Protein AF-A0A8B0SLA5-F1 (afdb_monomer_lite)

Foldseek 3Di:
DQWKKKKKWKAFDDCADPVLFHDPVRVVVVVLLVVLLCVQCCVVHQKDFQDWDDDSGIIITMIIGRDPVSNVVSVVPSCSNDDDDPIDMDMDTHGPVVVSVVVVVVVVVVPPDPPD

pLDDT: mean 83.52, std 10.15, range [50.16, 93.06]

Structure (mmCIF, N/CA/C/O backbone):
data_AF-A0A8B0SLA5-F1
#
_entry.id   AF-A0A8B0SLA5-F1
#
loop_
_atom_site.group_PDB
_atom_site.id
_atom_site.type_symbol
_atom_site.label_atom_id
_atom_site.label_alt_id
_atom_site.label_comp_id
_atom_site.label_asym_id
_atom_site.label_entity_id
_atom_site.label_seq_id
_atom_site.pdbx_PDB_ins_code
_atom_site.Cartn_x
_atom_site.Cartn_y
_atom_site.Cartn_z
_atom_site.occupancy
_atom_site.B_iso_or_equiv
_atom_site.auth_seq_id
_atom_site.auth_comp_id
_atom_site.auth_asym_id
_atom_site.auth_atom_id
_atom_site.pdbx_PDB_model_num
ATOM 1 N N . MET A 1 1 ? -5.470 -18.821 -18.629 1.00 51.31 1 MET A N 1
ATOM 2 C CA . MET A 1 1 ? -4.404 -17.992 -18.030 1.00 51.31 1 MET A CA 1
ATOM 3 C C . MET A 1 1 ? -4.986 -17.300 -16.817 1.00 51.31 1 MET A C 1
ATOM 5 O O . MET A 1 1 ? -6.130 -16.872 -16.892 1.00 51.31 1 MET A O 1
ATOM 9 N N . ILE A 1 2 ? -4.254 -17.271 -15.705 1.00 56.69 2 ILE A N 1
ATOM 10 C CA . ILE A 1 2 ? -4.597 -16.414 -14.567 1.00 56.69 2 ILE A CA 1
ATOM 11 C C . ILE A 1 2 ? -4.001 -15.051 -14.908 1.00 56.69 2 ILE A C 1
ATOM 13 O O . ILE A 1 2 ? -2.788 -14.969 -15.060 1.00 56.69 2 ILE A O 1
ATOM 17 N N . ASN A 1 3 ? -4.843 -14.035 -15.085 1.00 70.94 3 ASN A N 1
ATOM 18 C CA . ASN A 1 3 ? -4.389 -12.663 -15.286 1.00 70.94 3 ASN A CA 1
ATOM 19 C C . ASN A 1 3 ? -4.331 -11.991 -13.914 1.00 70.94 3 ASN A C 1
ATOM 21 O O . ASN A 1 3 ? -5.292 -12.104 -13.150 1.00 70.94 3 ASN A O 1
ATOM 25 N N . TYR A 1 4 ? -3.222 -11.330 -13.595 1.00 83.25 4 TYR A N 1
ATOM 26 C CA . TYR A 1 4 ? -3.153 -10.492 -12.406 1.00 83.25 4 TYR A CA 1
ATOM 27 C C . TYR A 1 4 ? -3.671 -9.080 -12.696 1.00 83.25 4 TYR A C 1
ATOM 29 O O . TYR A 1 4 ? -3.678 -8.598 -13.829 1.00 83.25 4 TYR A O 1
ATOM 37 N N . GLU A 1 5 ? -4.130 -8.432 -11.638 1.00 89.75 5 GLU A N 1
ATOM 38 C CA . GLU A 1 5 ? -4.607 -7.060 -11.623 1.00 89.75 5 GLU A CA 1
ATOM 39 C C . GLU A 1 5 ? -3.656 -6.241 -10.756 1.00 89.75 5 GLU A C 1
ATOM 41 O O . GLU A 1 5 ? -3.325 -6.651 -9.637 1.00 89.75 5 GLU A O 1
ATOM 46 N N . ARG A 1 6 ? -3.236 -5.084 -11.265 1.00 92.19 6 ARG A N 1
ATOM 47 C CA . ARG A 1 6 ? -2.426 -4.115 -10.536 1.00 92.19 6 ARG A CA 1
ATOM 48 C C . ARG A 1 6 ? -3.329 -3.023 -9.987 1.00 92.19 6 ARG A C 1
ATOM 50 O O . ARG A 1 6 ? -4.126 -2.444 -10.724 1.00 92.19 6 ARG A O 1
ATOM 57 N N . PHE A 1 7 ? -3.184 -2.735 -8.703 1.00 92.12 7 PHE A N 1
ATOM 58 C CA . PHE A 1 7 ? -3.871 -1.634 -8.044 1.00 92.12 7 PHE A CA 1
ATOM 59 C C . PHE A 1 7 ? -2.862 -0.684 -7.423 1.00 92.12 7 PHE A C 1
ATOM 61 O O . PHE A 1 7 ? -1.947 -1.132 -6.736 1.00 92.12 7 PHE A O 1
ATOM 68 N N . SER A 1 8 ? -3.074 0.609 -7.616 1.00 91.81 8 SER A N 1
ATOM 69 C CA . SER A 1 8 ? -2.313 1.661 -6.954 1.00 91.81 8 SER A CA 1
ATOM 70 C C . SER A 1 8 ? -3.233 2.399 -5.998 1.00 91.81 8 SER A C 1
ATOM 72 O O . SER A 1 8 ? -4.278 2.905 -6.398 1.00 91.81 8 SER A O 1
ATOM 74 N N . ILE A 1 9 ? -2.860 2.417 -4.722 1.00 91.25 9 ILE A N 1
ATOM 75 C CA . ILE A 1 9 ? -3.545 3.172 -3.675 1.00 91.25 9 ILE A CA 1
ATOM 76 C C . ILE A 1 9 ? -2.656 4.355 -3.313 1.00 91.25 9 ILE A C 1
ATOM 78 O O . ILE A 1 9 ? -1.537 4.152 -2.845 1.00 91.25 9 ILE A O 1
ATOM 82 N N . LEU A 1 10 ? -3.142 5.575 -3.530 1.00 90.56 10 LEU A N 1
ATOM 83 C CA . LEU A 1 10 ? -2.386 6.793 -3.251 1.00 90.56 10 LEU A CA 1
ATOM 84 C C . LEU A 1 10 ? -2.835 7.407 -1.928 1.00 90.56 10 LEU A C 1
ATOM 86 O O . LEU A 1 10 ? -4.010 7.706 -1.753 1.00 90.56 10 LEU A O 1
ATOM 90 N N . TRP A 1 11 ? -1.893 7.629 -1.019 1.00 88.62 11 TRP A N 1
ATOM 91 C CA . TRP A 1 11 ? -2.068 8.433 0.186 1.00 88.62 11 TRP A CA 1
ATOM 92 C C . TRP A 1 11 ? -1.465 9.814 -0.054 1.00 88.62 11 TRP A C 1
ATOM 94 O O . TRP A 1 11 ? -0.243 9.965 -0.055 1.00 88.62 11 TRP A O 1
ATOM 104 N N . GLU A 1 12 ? -2.307 10.814 -0.285 1.00 88.31 12 GLU A N 1
ATOM 105 C CA . GLU A 1 12 ? -1.873 12.204 -0.436 1.00 88.31 12 GLU A CA 1
ATOM 106 C C . GLU A 1 12 ? -1.568 12.825 0.929 1.00 88.31 12 GLU A C 1
ATOM 108 O O . GLU A 1 12 ? -2.289 12.596 1.901 1.00 88.31 12 GLU A O 1
ATOM 113 N N . PHE A 1 13 ? -0.510 13.629 1.003 1.00 85.38 13 PHE A N 1
ATOM 114 C CA . PHE A 1 13 ? -0.107 14.292 2.238 1.00 85.38 13 PHE A CA 1
ATOM 115 C C . PHE A 1 13 ? 0.363 15.723 1.987 1.00 85.38 13 PHE A C 1
ATOM 117 O O . PHE A 1 13 ? 0.928 16.046 0.944 1.00 85.38 13 PHE A O 1
ATOM 124 N N . THR A 1 14 ? 0.144 16.591 2.974 1.00 85.38 14 THR A N 1
ATOM 125 C CA . THR A 1 14 ? 0.552 18.006 2.919 1.00 85.38 14 THR A CA 1
ATOM 126 C C . THR A 1 14 ? 1.334 18.456 4.149 1.00 85.38 14 THR A C 1
ATOM 128 O O . THR A 1 14 ? 1.855 19.568 4.172 1.00 85.38 14 THR A O 1
ATOM 131 N N . GLU A 1 15 ? 1.393 17.632 5.197 1.00 87.94 15 GLU A N 1
ATOM 132 C CA . GLU A 1 15 ? 2.151 17.935 6.408 1.00 87.94 15 GLU A CA 1
ATOM 133 C C . GLU A 1 15 ? 3.624 17.592 6.198 1.00 87.94 15 GLU A C 1
ATOM 135 O O . GLU A 1 15 ? 3.998 16.418 6.218 1.00 87.94 15 GLU A O 1
ATOM 140 N N . LEU A 1 16 ? 4.447 18.624 6.008 1.00 88.62 16 LEU A N 1
ATOM 141 C CA . LEU A 1 16 ? 5.877 18.489 5.749 1.00 88.62 16 LEU A CA 1
ATOM 142 C C . LEU A 1 16 ? 6.731 18.938 6.945 1.00 88.62 16 LEU A C 1
ATOM 144 O O . LEU A 1 16 ? 6.299 19.764 7.753 1.00 88.62 16 LEU A O 1
ATOM 148 N N . ASP A 1 17 ? 7.939 18.391 7.056 1.00 88.25 17 ASP A N 1
ATOM 149 C CA . ASP A 1 17 ? 8.998 18.867 7.944 1.00 88.25 17 ASP A CA 1
ATOM 150 C C . ASP A 1 17 ? 9.783 20.046 7.331 1.00 88.25 17 ASP A C 1
ATOM 152 O O . ASP A 1 17 ? 9.411 20.604 6.294 1.00 88.25 17 ASP A O 1
ATOM 156 N N . ALA A 1 18 ? 10.851 20.480 8.009 1.00 88.50 18 ALA A N 1
ATOM 157 C CA . ALA A 1 18 ? 11.655 21.624 7.579 1.00 88.50 18 ALA A CA 1
ATOM 158 C C . ALA A 1 18 ? 12.424 21.356 6.270 1.00 88.50 18 ALA A C 1
ATOM 160 O O . ALA A 1 18 ? 12.812 22.296 5.575 1.00 88.50 18 ALA A O 1
ATOM 161 N N . GLU A 1 19 ? 12.617 20.086 5.926 1.00 85.50 19 GLU A N 1
ATOM 162 C CA . GLU A 1 19 ? 13.318 19.596 4.747 1.00 85.50 19 GLU A CA 1
ATOM 163 C C . GLU A 1 19 ? 12.366 19.355 3.561 1.00 85.50 19 GLU A C 1
ATOM 165 O O . GLU A 1 19 ? 12.819 19.033 2.460 1.00 85.50 19 GLU A O 1
ATOM 170 N N . GLY A 1 20 ? 11.057 19.548 3.757 1.00 82.19 20 GLY A N 1
ATOM 171 C CA . GLY A 1 20 ? 10.034 19.322 2.737 1.00 82.19 20 GLY A CA 1
ATOM 172 C C . GLY A 1 20 ? 9.661 17.848 2.555 1.00 82.19 20 GLY A C 1
ATOM 173 O O . GLY A 1 20 ? 9.086 17.493 1.527 1.00 82.19 20 GLY A O 1
ATOM 174 N N . LEU A 1 21 ? 9.987 16.990 3.525 1.00 85.06 21 LEU A N 1
ATOM 175 C CA . LEU A 1 21 ? 9.590 15.581 3.585 1.00 85.06 21 LEU A CA 1
ATOM 176 C C . LEU A 1 21 ? 8.328 15.420 4.446 1.00 85.06 21 LEU A C 1
ATOM 178 O O . LEU A 1 21 ? 8.004 16.331 5.203 1.00 85.06 21 LEU A O 1
ATOM 182 N N . PRO A 1 22 ? 7.589 14.295 4.375 1.00 87.94 22 PRO A N 1
ATOM 183 C CA . PRO A 1 22 ? 6.445 14.083 5.258 1.00 87.94 22 PRO A CA 1
ATOM 184 C C . PRO A 1 22 ? 6.848 14.179 6.735 1.00 87.94 22 PRO A C 1
ATOM 186 O O . PRO A 1 22 ? 7.842 13.586 7.156 1.00 87.94 22 PRO A O 1
ATOM 189 N N . SER A 1 23 ? 6.042 14.878 7.535 1.00 90.94 23 SER A N 1
ATOM 190 C CA . SER A 1 23 ? 6.287 15.031 8.971 1.00 90.94 23 SER A CA 1
ATOM 191 C C . SER A 1 23 ? 6.326 13.675 9.697 1.00 90.94 23 SER A C 1
ATOM 193 O O . SER A 1 23 ? 5.725 12.693 9.261 1.00 90.94 23 SER A O 1
ATOM 195 N N . ALA A 1 24 ? 6.969 13.599 10.868 1.00 91.19 24 ALA A N 1
ATOM 196 C CA . ALA A 1 24 ? 7.008 12.357 11.655 1.00 91.19 24 ALA A CA 1
ATOM 197 C C . ALA A 1 24 ? 5.605 11.835 12.040 1.00 91.19 24 ALA A C 1
ATOM 199 O O . ALA A 1 24 ? 5.368 10.623 12.083 1.00 91.19 24 ALA A O 1
ATOM 200 N N . ALA A 1 25 ? 4.662 12.746 12.296 1.00 90.06 25 ALA A N 1
ATOM 201 C CA . ALA A 1 25 ? 3.271 12.394 12.563 1.00 90.06 25 ALA A CA 1
ATOM 202 C C . ALA A 1 25 ? 2.591 11.819 11.310 1.00 90.06 25 ALA A C 1
ATOM 204 O O . ALA A 1 25 ? 1.861 10.832 11.400 1.00 90.06 25 ALA A O 1
ATOM 205 N N . GLU A 1 26 ? 2.879 12.395 10.145 1.00 90.12 26 GLU A N 1
ATOM 206 C CA . GLU A 1 26 ? 2.366 11.931 8.861 1.00 90.12 26 GLU A CA 1
ATOM 207 C C . GLU A 1 26 ? 2.920 10.551 8.489 1.00 90.12 26 GLU A C 1
ATOM 209 O O . GLU A 1 26 ? 2.155 9.647 8.159 1.00 90.12 26 GLU A O 1
ATOM 214 N N . LEU A 1 27 ? 4.225 10.333 8.664 1.00 88.75 27 LEU A N 1
ATOM 215 C CA . LEU A 1 27 ? 4.855 9.022 8.487 1.00 88.75 27 LEU A CA 1
ATOM 216 C C . LEU A 1 27 ? 4.234 7.955 9.398 1.00 88.75 27 LEU A C 1
ATOM 218 O O . LEU A 1 27 ? 4.040 6.816 8.969 1.00 88.75 27 LEU A O 1
ATOM 222 N N . THR A 1 28 ? 3.893 8.319 10.638 1.00 91.06 28 THR A N 1
ATOM 223 C CA . THR A 1 28 ? 3.216 7.409 11.573 1.00 91.06 28 THR A CA 1
ATOM 224 C C . THR A 1 28 ? 1.833 7.024 11.048 1.00 91.06 28 THR A C 1
ATOM 226 O O . THR A 1 28 ? 1.535 5.836 10.939 1.00 91.06 28 THR A O 1
ATOM 229 N N . ARG A 1 29 ? 1.024 8.003 10.618 1.00 88.69 29 ARG A N 1
ATOM 230 C CA . ARG A 1 29 ? -0.298 7.746 10.021 1.00 88.69 29 ARG A CA 1
ATOM 231 C C . ARG A 1 29 ? -0.217 6.874 8.770 1.00 88.69 29 ARG A C 1
ATOM 233 O O . ARG A 1 29 ? -0.975 5.915 8.650 1.00 88.69 29 ARG A O 1
ATOM 240 N N . MET A 1 30 ? 0.726 7.159 7.872 1.00 88.31 30 MET A N 1
ATOM 241 C CA . MET A 1 30 ? 0.965 6.335 6.684 1.00 88.31 30 MET A CA 1
ATOM 242 C C . MET A 1 30 ? 1.321 4.900 7.050 1.00 88.31 30 MET A C 1
ATOM 244 O O . MET A 1 30 ? 0.881 3.972 6.374 1.00 88.31 30 MET A O 1
ATOM 248 N N . LYS A 1 31 ? 2.136 4.703 8.093 1.00 89.88 31 LYS A N 1
ATOM 249 C CA . LYS A 1 31 ? 2.540 3.364 8.516 1.00 89.88 31 LYS A CA 1
ATOM 250 C C . LYS A 1 31 ? 1.383 2.596 9.144 1.00 89.88 31 LYS A C 1
ATOM 252 O O . LYS A 1 31 ? 1.216 1.415 8.846 1.00 89.88 31 LYS A O 1
ATOM 257 N N . ASP A 1 32 ? 0.573 3.255 9.962 1.00 89.69 32 ASP A N 1
ATOM 258 C CA . ASP A 1 32 ? -0.625 2.657 10.550 1.00 89.69 32 ASP A CA 1
ATOM 259 C C . ASP A 1 32 ? -1.637 2.269 9.467 1.00 89.69 32 ASP A C 1
ATOM 261 O O . ASP A 1 32 ? -2.172 1.158 9.484 1.00 89.69 32 ASP A O 1
ATOM 265 N N . PHE A 1 33 ? -1.821 3.135 8.466 1.00 88.06 33 PHE A N 1
ATOM 266 C CA . PHE A 1 33 ? -2.630 2.839 7.289 1.00 88.06 33 PHE A CA 1
ATOM 267 C C . PHE A 1 33 ? -2.085 1.647 6.492 1.00 88.06 33 PHE A C 1
ATOM 269 O O . PHE A 1 33 ? -2.831 0.714 6.202 1.00 88.06 33 PHE A O 1
ATOM 276 N N . GLU A 1 34 ? -0.786 1.639 6.176 1.00 90.94 34 GLU A N 1
ATOM 277 C CA . GLU A 1 34 ? -0.115 0.536 5.479 1.00 90.94 34 GLU A CA 1
ATOM 278 C C . GLU A 1 34 ? -0.331 -0.793 6.218 1.00 90.94 34 GLU A C 1
ATOM 280 O O . GLU A 1 34 ? -0.718 -1.789 5.605 1.00 90.94 34 GLU A O 1
ATOM 285 N N . ASN A 1 35 ? -0.150 -0.803 7.543 1.00 91.88 35 ASN A N 1
ATOM 286 C CA . ASN A 1 35 ? -0.346 -1.985 8.381 1.00 91.88 35 ASN A CA 1
ATOM 287 C C . ASN A 1 35 ? -1.802 -2.477 8.351 1.00 91.88 35 ASN A C 1
ATOM 289 O O . ASN A 1 35 ? -2.041 -3.675 8.179 1.00 91.88 35 ASN A O 1
ATOM 293 N N . ALA A 1 36 ? -2.774 -1.571 8.489 1.00 89.94 36 ALA A N 1
ATOM 294 C CA . ALA A 1 36 ? -4.193 -1.913 8.446 1.00 89.94 36 ALA A CA 1
ATOM 295 C C . ALA A 1 36 ? -4.606 -2.440 7.061 1.00 89.94 36 ALA A C 1
ATOM 297 O O . ALA A 1 36 ? -5.304 -3.453 6.958 1.00 89.94 36 ALA A O 1
ATOM 298 N N . LEU A 1 37 ? -4.115 -1.809 5.992 1.00 90.19 37 LEU A N 1
ATOM 299 C CA . LEU A 1 37 ? -4.356 -2.239 4.620 1.00 90.19 37 LEU A CA 1
ATOM 300 C C . LEU A 1 37 ? -3.733 -3.616 4.351 1.00 90.19 37 LEU A C 1
ATOM 302 O O . LEU A 1 37 ? -4.388 -4.473 3.762 1.00 90.19 37 LEU A O 1
ATOM 306 N N . CYS A 1 38 ? -2.520 -3.876 4.848 1.00 92.38 38 CYS A N 1
ATOM 307 C CA . CYS A 1 38 ? -1.870 -5.185 4.761 1.00 92.38 38 CYS A CA 1
ATOM 308 C C . CYS A 1 38 ? -2.635 -6.279 5.501 1.00 92.38 38 CYS A C 1
ATOM 310 O O . CYS A 1 38 ? -2.791 -7.373 4.956 1.00 92.38 38 CYS A O 1
ATOM 312 N N . ALA A 1 39 ? -3.130 -5.998 6.708 1.00 91.19 39 ALA A N 1
ATOM 313 C CA . ALA A 1 39 ? -3.903 -6.959 7.490 1.00 91.19 39 ALA A CA 1
ATOM 314 C C . ALA A 1 39 ? -5.167 -7.413 6.743 1.00 91.19 39 ALA A C 1
ATOM 316 O O . ALA A 1 39 ? -5.500 -8.596 6.734 1.00 91.19 39 ALA A O 1
ATOM 317 N N . VAL A 1 40 ? -5.832 -6.480 6.063 1.00 90.38 40 VAL A N 1
ATOM 318 C CA . VAL A 1 40 ? -7.027 -6.749 5.261 1.00 90.38 40 VAL A CA 1
ATOM 319 C C . VAL A 1 40 ? -6.662 -7.457 3.956 1.00 90.38 40 VAL A C 1
ATOM 321 O O . VAL A 1 40 ? -7.178 -8.532 3.650 1.00 90.38 40 VAL A O 1
ATOM 324 N N . MET A 1 41 ? -5.778 -6.864 3.157 1.00 91.19 41 MET A N 1
ATOM 325 C CA . MET A 1 41 ? -5.567 -7.268 1.766 1.00 91.19 41 MET A CA 1
ATOM 326 C C . MET A 1 41 ? -4.747 -8.544 1.615 1.00 91.19 41 MET A C 1
ATOM 328 O O . MET A 1 41 ? -4.981 -9.302 0.676 1.00 91.19 41 MET A O 1
ATOM 332 N N . GLN A 1 42 ? -3.836 -8.827 2.546 1.00 92.50 42 GLN A N 1
ATOM 333 C CA . GLN A 1 42 ? -2.991 -10.021 2.470 1.00 92.50 42 GLN A CA 1
ATOM 334 C C . GLN A 1 42 ? -3.606 -11.248 3.150 1.00 92.50 42 GLN A C 1
ATOM 336 O O . GLN A 1 42 ? -3.102 -12.357 2.959 1.00 92.50 42 GLN A O 1
ATOM 341 N N . ALA A 1 43 ? -4.698 -11.086 3.909 1.00 88.25 43 ALA A N 1
ATOM 342 C CA . ALA A 1 43 ? -5.419 -12.216 4.490 1.00 88.25 43 ALA A CA 1
ATOM 343 C C . ALA A 1 43 ? -5.837 -13.209 3.393 1.00 88.25 43 ALA A C 1
ATOM 345 O O . ALA A 1 43 ? -6.259 -12.808 2.305 1.00 88.25 43 ALA A O 1
ATOM 346 N N . ASP A 1 44 ? -5.687 -14.507 3.651 1.00 86.19 44 ASP A N 1
ATOM 347 C CA . ASP A 1 44 ? -5.987 -15.584 2.694 1.00 86.19 44 ASP A CA 1
ATOM 348 C C . ASP A 1 44 ? -5.290 -15.438 1.325 1.00 86.19 44 ASP A C 1
ATOM 350 O O . ASP A 1 44 ? -5.755 -15.981 0.323 1.00 86.19 44 ASP A O 1
ATOM 354 N N . HIS A 1 45 ? -4.182 -14.687 1.260 1.00 83.75 45 HIS A N 1
ATOM 355 C CA . HIS A 1 45 ? -3.450 -14.382 0.026 1.00 83.75 45 HIS A CA 1
ATOM 356 C C . HIS A 1 45 ? -4.296 -13.687 -1.061 1.00 83.75 45 HIS A C 1
ATOM 358 O O . HIS A 1 45 ? -4.059 -13.888 -2.255 1.00 83.75 45 HIS A O 1
ATOM 364 N N . ALA A 1 46 ? -5.284 -12.873 -0.670 1.00 85.88 46 ALA A N 1
ATOM 365 C CA . ALA A 1 46 ? -6.173 -12.199 -1.621 1.00 85.88 46 ALA A CA 1
ATOM 366 C C . ALA A 1 46 ? -5.440 -11.192 -2.528 1.00 85.88 46 ALA A C 1
ATOM 368 O O . ALA A 1 46 ? -5.749 -11.089 -3.721 1.00 85.88 46 ALA A O 1
ATOM 369 N N . ALA A 1 47 ? -4.461 -10.478 -1.977 1.00 91.81 47 ALA A N 1
ATOM 370 C CA . ALA A 1 47 ? -3.561 -9.594 -2.701 1.00 91.81 47 ALA A CA 1
ATOM 371 C C . ALA A 1 47 ? -2.189 -9.526 -2.018 1.00 91.81 47 ALA A C 1
ATOM 373 O O . ALA A 1 47 ? -2.040 -9.887 -0.851 1.00 91.81 47 ALA A O 1
ATOM 374 N N . LEU A 1 48 ? -1.187 -9.055 -2.754 1.00 91.81 48 LEU A N 1
ATOM 375 C CA . LEU A 1 48 ? 0.182 -8.874 -2.276 1.00 91.81 48 LEU A CA 1
ATOM 376 C C . LEU A 1 48 ? 0.597 -7.418 -2.456 1.00 91.81 48 LEU A C 1
ATOM 378 O O . LEU A 1 48 ? 0.432 -6.873 -3.548 1.00 91.81 48 LEU A O 1
ATOM 382 N N . LEU A 1 49 ? 1.162 -6.810 -1.413 1.00 93.06 49 LEU A N 1
ATOM 383 C CA . LEU A 1 49 ? 1.852 -5.530 -1.546 1.00 93.06 49 LEU A CA 1
ATOM 384 C C . LEU A 1 49 ? 3.206 -5.795 -2.208 1.00 93.06 49 LEU A C 1
ATOM 386 O O . LEU A 1 49 ? 4.029 -6.521 -1.652 1.00 93.06 49 LEU A O 1
ATOM 390 N N . VAL A 1 50 ? 3.432 -5.240 -3.397 1.00 90.81 50 VAL A N 1
ATOM 391 C CA . VAL A 1 50 ? 4.651 -5.519 -4.174 1.00 90.81 50 VAL A CA 1
ATOM 392 C C . VAL A 1 50 ? 5.655 -4.376 -4.124 1.00 90.81 50 VAL A C 1
ATOM 394 O O . VAL A 1 50 ? 6.858 -4.630 -4.128 1.00 90.81 50 VAL A O 1
ATOM 397 N N . MET A 1 51 ? 5.184 -3.128 -4.070 1.00 89.94 51 MET A N 1
ATOM 398 C CA . MET A 1 51 ? 6.032 -1.934 -4.040 1.00 89.94 51 MET A CA 1
ATOM 399 C C . MET A 1 51 ? 5.357 -0.808 -3.262 1.00 89.94 51 MET A C 1
ATOM 401 O O . MET A 1 51 ? 4.129 -0.714 -3.223 1.00 89.94 51 MET A O 1
ATOM 405 N N . VAL A 1 52 ? 6.181 0.058 -2.673 1.00 91.25 52 VAL A N 1
ATOM 406 C CA . VAL A 1 52 ? 5.743 1.313 -2.064 1.00 91.25 52 VAL A CA 1
ATOM 407 C C . VAL A 1 52 ? 6.669 2.423 -2.540 1.00 91.25 52 VAL A C 1
ATOM 409 O O . VAL A 1 52 ? 7.882 2.323 -2.351 1.00 91.25 52 VAL A O 1
ATOM 412 N N . PHE A 1 53 ? 6.101 3.471 -3.128 1.00 88.31 53 PHE A N 1
ATOM 413 C CA . PHE A 1 53 ? 6.824 4.685 -3.498 1.00 88.31 53 PHE A CA 1
ATOM 414 C C . PHE A 1 53 ? 6.444 5.818 -2.554 1.00 88.31 53 PHE A C 1
ATOM 416 O O . PHE A 1 53 ? 5.276 5.976 -2.211 1.00 88.31 53 PHE A O 1
ATOM 423 N N . THR A 1 54 ? 7.432 6.599 -2.127 1.00 86.50 54 THR A N 1
ATOM 424 C CA . THR A 1 54 ? 7.199 7.863 -1.426 1.00 86.50 54 THR A CA 1
ATOM 425 C C . THR A 1 54 ? 7.635 8.977 -2.364 1.00 86.50 54 THR A C 1
ATOM 427 O O . THR A 1 54 ? 8.831 9.205 -2.538 1.00 86.50 54 THR A O 1
ATOM 430 N N . GLU A 1 55 ? 6.658 9.623 -2.986 1.00 84.81 55 GLU A N 1
ATOM 431 C CA . GLU A 1 55 ? 6.831 10.781 -3.857 1.00 84.81 55 GLU A CA 1
ATOM 432 C C . GLU A 1 55 ? 6.615 12.073 -3.049 1.00 84.81 55 GLU A C 1
ATOM 434 O O . GLU A 1 55 ? 6.068 12.016 -1.948 1.00 84.81 55 GLU A O 1
ATOM 439 N N . PRO A 1 56 ? 7.002 13.260 -3.552 1.00 81.94 56 PRO A N 1
ATOM 440 C CA . PRO A 1 56 ? 6.933 14.507 -2.779 1.00 81.94 56 PRO A CA 1
ATOM 441 C C . PRO A 1 56 ? 5.544 14.896 -2.248 1.00 81.94 56 PRO A C 1
ATOM 443 O O . PRO A 1 56 ? 5.454 15.656 -1.289 1.00 81.94 56 PRO A O 1
ATOM 446 N N . THR A 1 57 ? 4.467 14.421 -2.879 1.00 84.69 57 THR A N 1
ATOM 447 C CA . THR A 1 57 ? 3.082 14.800 -2.542 1.00 84.69 57 THR A CA 1
ATOM 448 C C . THR A 1 57 ? 2.206 13.629 -2.116 1.00 84.69 57 THR A C 1
ATOM 450 O O . THR A 1 57 ? 1.087 13.833 -1.645 1.00 84.69 57 THR A O 1
ATOM 453 N N . HIS A 1 58 ? 2.669 12.398 -2.331 1.00 89.25 58 HIS A N 1
ATOM 454 C CA . HIS A 1 58 ? 1.879 11.212 -2.049 1.00 89.25 58 HIS A CA 1
ATOM 455 C C . HIS A 1 58 ? 2.751 9.983 -1.822 1.00 89.25 58 HIS A C 1
ATOM 457 O O . HIS A 1 58 ? 3.893 9.889 -2.272 1.00 89.25 58 HIS A O 1
ATOM 463 N N . ARG A 1 59 ? 2.184 9.013 -1.116 1.00 90.62 59 ARG A N 1
ATOM 464 C CA . ARG A 1 59 ? 2.732 7.671 -1.004 1.00 90.62 59 ARG A CA 1
ATOM 465 C C . ARG A 1 59 ? 1.874 6.727 -1.827 1.00 90.62 59 ARG A C 1
ATOM 467 O O . ARG A 1 59 ? 0.663 6.687 -1.641 1.00 90.62 59 ARG A O 1
ATOM 474 N N . GLU A 1 60 ? 2.485 5.980 -2.731 1.00 91.88 60 GLU A N 1
ATOM 475 C CA . GLU A 1 60 ? 1.792 5.023 -3.590 1.00 91.88 60 GLU A CA 1
ATOM 476 C C . GLU A 1 60 ? 2.054 3.599 -3.094 1.00 91.88 60 GLU A C 1
ATOM 478 O O . GLU A 1 60 ? 3.202 3.168 -2.983 1.00 91.88 60 GLU A O 1
ATOM 483 N N . PHE A 1 61 ? 0.986 2.857 -2.807 1.00 92.56 61 PHE A N 1
ATOM 484 C CA . PHE A 1 61 ? 1.028 1.442 -2.447 1.00 92.56 61 PHE A CA 1
ATOM 485 C C . PHE A 1 61 ? 0.571 0.611 -3.644 1.00 92.56 61 PHE A C 1
ATOM 487 O O . PHE A 1 61 ? -0.599 0.676 -4.030 1.00 92.56 61 PHE A O 1
ATOM 494 N N . ILE A 1 62 ? 1.477 -0.182 -4.215 1.00 92.12 62 ILE A N 1
ATOM 495 C CA . ILE A 1 62 ? 1.203 -0.991 -5.405 1.00 92.12 62 ILE A CA 1
ATOM 496 C C . ILE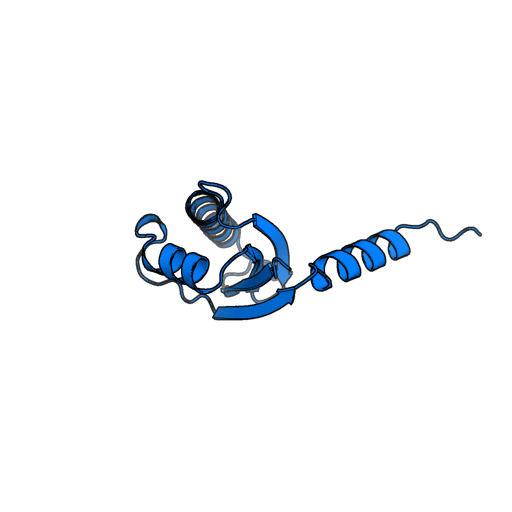 A 1 62 ? 0.909 -2.428 -4.998 1.00 92.12 62 ILE A C 1
ATOM 498 O O . ILE A 1 62 ? 1.737 -3.108 -4.386 1.00 92.12 62 ILE A O 1
ATOM 502 N N . TRP A 1 63 ? -0.262 -2.901 -5.405 1.00 92.62 63 TRP A N 1
ATOM 503 C CA . TRP A 1 63 ? -0.810 -4.204 -5.073 1.00 92.62 63 TRP A CA 1
ATOM 504 C C . TRP A 1 63 ? -0.978 -5.069 -6.310 1.00 92.62 63 TRP A C 1
ATOM 506 O O . TRP A 1 63 ? -1.420 -4.601 -7.358 1.00 92.62 63 TRP A O 1
ATOM 516 N N . LEU A 1 64 ? -0.696 -6.357 -6.146 1.00 92.12 64 LEU A N 1
ATOM 517 C CA . LEU A 1 64 ? -1.016 -7.390 -7.117 1.00 92.12 64 LEU A CA 1
ATOM 518 C C . LEU A 1 64 ? -2.152 -8.256 -6.572 1.00 92.12 64 LEU A C 1
ATOM 520 O O . LEU A 1 64 ? -2.034 -8.835 -5.490 1.00 92.12 64 LEU A O 1
ATOM 524 N N . ALA A 1 65 ? -3.244 -8.371 -7.320 1.00 91.00 65 ALA A N 1
ATOM 525 C CA . ALA A 1 65 ? -4.402 -9.181 -6.956 1.00 91.00 65 ALA A CA 1
ATOM 526 C C . ALA A 1 65 ? -4.792 -10.123 -8.100 1.00 91.00 65 ALA A C 1
ATOM 528 O O . ALA A 1 65 ? -4.500 -9.868 -9.263 1.00 91.00 65 ALA A O 1
ATOM 529 N N . ARG A 1 66 ? -5.480 -11.225 -7.786 1.00 86.12 66 ARG A N 1
ATOM 530 C CA . ARG A 1 66 ? -5.976 -12.162 -8.817 1.00 86.12 66 ARG A CA 1
ATOM 531 C C . ARG A 1 66 ? -7.296 -11.730 -9.446 1.00 86.12 66 ARG A C 1
ATOM 533 O O . ARG A 1 66 ? -7.604 -12.123 -10.565 1.00 86.12 66 ARG A O 1
ATOM 540 N N . HIS A 1 67 ? -8.111 -10.992 -8.695 1.00 86.94 67 HIS A N 1
ATOM 541 C CA . HIS A 1 67 ? -9.471 -10.653 -9.093 1.00 86.94 67 HIS A CA 1
ATOM 542 C C . HIS A 1 67 ? -9.808 -9.229 -8.679 1.00 86.94 67 HIS A C 1
ATOM 544 O O . HIS A 1 67 ? -9.827 -8.908 -7.488 1.00 86.94 67 HIS A O 1
ATOM 550 N N . LYS A 1 68 ? -10.152 -8.400 -9.668 1.00 88.25 68 LYS A N 1
ATOM 551 C CA . LYS A 1 68 ? -10.493 -6.998 -9.442 1.00 88.25 68 LYS A CA 1
ATOM 552 C C . LYS A 1 68 ? -11.648 -6.827 -8.453 1.00 88.25 68 LYS A C 1
ATOM 554 O O . LYS A 1 68 ? -11.544 -6.078 -7.487 1.00 88.25 68 LYS A O 1
ATOM 559 N N . SER A 1 69 ? -12.742 -7.550 -8.689 1.00 88.44 69 SER A N 1
ATOM 560 C CA . SER A 1 69 ? -13.964 -7.454 -7.884 1.00 88.44 69 SER A CA 1
ATOM 561 C C . SER A 1 69 ? -13.744 -7.879 -6.434 1.00 88.44 69 SER A C 1
ATOM 563 O O . SER A 1 69 ? -14.279 -7.243 -5.528 1.00 88.44 69 SER A O 1
ATOM 565 N N . ALA A 1 70 ? -12.933 -8.913 -6.197 1.00 88.31 70 ALA A N 1
ATOM 566 C CA . ALA A 1 70 ? -12.606 -9.372 -4.851 1.00 88.31 70 ALA A CA 1
ATOM 567 C C . ALA A 1 70 ? -11.780 -8.326 -4.088 1.00 88.31 70 ALA A C 1
ATOM 569 O O . ALA A 1 70 ? -12.095 -8.032 -2.937 1.00 88.31 70 ALA A O 1
ATOM 570 N N . PHE A 1 71 ? -10.783 -7.719 -4.747 1.00 90.12 71 PHE A N 1
ATOM 571 C CA . PHE A 1 71 ? -9.974 -6.645 -4.165 1.00 90.12 71 PHE A CA 1
ATOM 572 C C . PHE A 1 71 ? -10.841 -5.445 -3.767 1.00 90.12 71 PHE A C 1
ATOM 574 O O . PHE A 1 71 ? -10.814 -5.008 -2.619 1.00 90.12 71 PHE A O 1
ATOM 581 N N . GLN A 1 72 ? -11.674 -4.959 -4.693 1.00 88.69 72 GLN A N 1
ATOM 582 C CA . GLN A 1 72 ? -12.559 -3.816 -4.450 1.00 88.69 72 GLN A CA 1
ATOM 583 C C . GLN A 1 72 ? -13.600 -4.103 -3.363 1.00 88.69 72 GLN A C 1
ATOM 585 O O . GLN A 1 72 ? -13.831 -3.261 -2.500 1.00 88.69 72 GLN A O 1
ATOM 590 N N . THR A 1 73 ? -14.208 -5.294 -3.377 1.00 88.94 73 THR A N 1
ATOM 591 C CA . THR A 1 73 ? -15.174 -5.702 -2.344 1.00 88.94 73 THR A CA 1
ATOM 592 C C . THR A 1 73 ? -14.516 -5.666 -0.977 1.00 88.94 73 THR A C 1
ATOM 594 O O . THR A 1 73 ? -15.037 -5.035 -0.065 1.00 88.94 73 THR A O 1
ATOM 597 N N . ARG A 1 74 ? -13.336 -6.276 -0.856 1.00 90.06 74 ARG A N 1
ATOM 598 C CA . ARG A 1 74 ? -12.609 -6.344 0.406 1.00 90.06 74 ARG A CA 1
ATOM 599 C C . ARG A 1 74 ? -12.199 -4.960 0.911 1.00 90.06 74 ARG A C 1
ATOM 601 O O . ARG A 1 74 ? -12.395 -4.694 2.093 1.00 90.06 74 ARG A O 1
ATOM 608 N N . LEU A 1 75 ? -11.706 -4.082 0.030 1.00 87.94 75 LEU A N 1
ATOM 609 C CA . LEU A 1 75 ? -11.392 -2.690 0.373 1.00 87.94 75 LEU A CA 1
ATOM 610 C C . LEU A 1 75 ? -12.617 -1.962 0.939 1.00 87.94 75 LEU A C 1
ATOM 612 O O . LEU A 1 75 ? -12.534 -1.333 1.987 1.00 87.94 75 LEU A O 1
ATOM 616 N N . ASN A 1 76 ? -13.762 -2.089 0.265 1.00 85.12 76 ASN A N 1
ATOM 617 C CA . ASN A 1 76 ? -14.993 -1.389 0.632 1.00 85.12 76 ASN A CA 1
ATOM 618 C C . ASN A 1 76 ? -15.641 -1.922 1.918 1.00 85.12 76 ASN A C 1
ATOM 620 O O . ASN A 1 76 ? -16.399 -1.200 2.558 1.00 85.12 76 ASN A O 1
ATOM 624 N N . THR A 1 77 ? -15.369 -3.171 2.299 1.00 86.31 77 THR A N 1
ATOM 625 C CA . THR A 1 77 ? -15.904 -3.791 3.525 1.00 86.31 77 THR A CA 1
ATOM 626 C C . THR A 1 77 ? -14.963 -3.686 4.727 1.00 86.31 77 THR A C 1
ATOM 628 O O . THR A 1 77 ? -15.272 -4.200 5.798 1.00 86.31 77 THR A O 1
ATOM 631 N N . ALA A 1 78 ? -13.787 -3.080 4.563 1.00 85.94 78 ALA A N 1
ATOM 632 C CA . ALA A 1 78 ? -12.757 -3.040 5.590 1.00 85.94 78 ALA A CA 1
ATOM 633 C C . ALA A 1 78 ? -13.002 -1.920 6.611 1.00 85.94 78 ALA A C 1
ATOM 635 O O . ALA A 1 78 ? -12.385 -0.858 6.558 1.00 85.94 78 ALA A O 1
ATOM 636 N N . GLU A 1 79 ? -13.882 -2.179 7.579 1.00 79.69 79 GLU A N 1
ATOM 637 C CA . GLU A 1 79 ? -14.238 -1.226 8.644 1.00 79.69 79 GLU A CA 1
ATOM 638 C C . GLU A 1 79 ? -13.024 -0.755 9.466 1.00 79.69 79 GLU A C 1
ATOM 640 O O . GLU A 1 79 ? -12.987 0.383 9.936 1.00 79.69 79 GLU A O 1
ATOM 645 N N . SER A 1 80 ? -11.990 -1.596 9.585 1.00 76.56 80 SER A N 1
ATOM 646 C CA . SER A 1 80 ? -10.736 -1.274 10.276 1.00 76.56 80 SER A CA 1
ATOM 647 C C . SER A 1 80 ? -9.926 -0.153 9.617 1.00 76.56 80 SER A C 1
ATOM 649 O O . SER A 1 80 ? -9.019 0.374 10.252 1.00 76.56 80 SER A O 1
ATOM 651 N N . LEU A 1 81 ? -10.224 0.210 8.363 1.00 77.25 81 LEU A N 1
ATOM 652 C CA . LEU A 1 81 ? -9.564 1.317 7.660 1.00 77.25 81 LEU A CA 1
ATOM 653 C C . LEU A 1 81 ? -10.153 2.694 8.022 1.00 77.25 81 LEU A C 1
ATOM 655 O O . LEU A 1 81 ? -9.613 3.714 7.602 1.00 77.25 81 LEU A O 1
ATOM 659 N N . GLY A 1 82 ? -11.215 2.739 8.838 1.00 69.38 82 GLY A N 1
ATOM 660 C CA . GLY A 1 82 ? -11.813 3.977 9.337 1.00 69.38 82 GLY A CA 1
ATOM 661 C C . GLY A 1 82 ? -12.685 4.724 8.319 1.00 69.38 82 GLY A C 1
ATOM 662 O O . GLY A 1 82 ? -12.871 4.313 7.173 1.00 69.38 82 GLY A O 1
ATOM 663 N N . ALA A 1 83 ? -13.285 5.836 8.759 1.00 53.91 83 ALA A N 1
A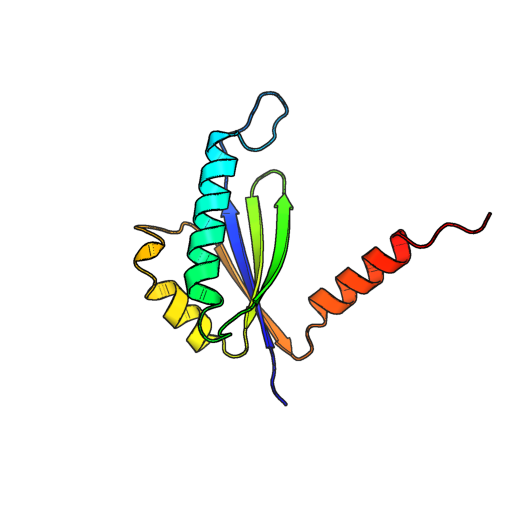TOM 664 C CA . ALA A 1 83 ? -14.185 6.635 7.933 1.00 53.91 83 ALA A CA 1
ATOM 665 C C . ALA A 1 83 ? -13.393 7.554 6.989 1.00 53.91 83 ALA A C 1
ATOM 667 O O . ALA A 1 83 ? -12.790 8.524 7.438 1.00 53.91 83 ALA A O 1
ATOM 668 N N . LYS A 1 84 ? -13.518 7.287 5.683 1.00 51.56 84 LYS A N 1
ATOM 669 C CA . LYS A 1 84 ? -12.921 8.005 4.542 1.00 51.56 84 LYS A CA 1
ATOM 670 C C . LYS A 1 84 ? -11.445 7.696 4.320 1.00 51.56 84 LYS A C 1
ATOM 672 O O . LYS A 1 84 ? -10.563 8.294 4.919 1.00 51.56 84 LYS A O 1
ATOM 677 N N . LEU A 1 85 ? -11.210 6.850 3.330 1.00 52.62 85 LEU A N 1
ATOM 678 C CA . LEU A 1 85 ? -9.972 6.864 2.573 1.00 52.62 85 LEU A CA 1
ATOM 679 C C . LEU A 1 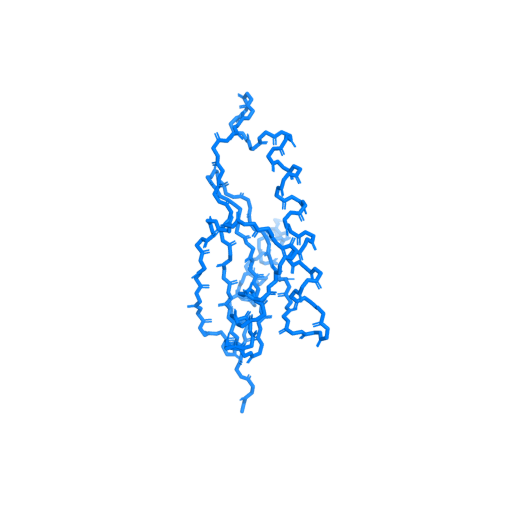85 ? -10.149 7.888 1.442 1.00 52.62 85 LEU A C 1
ATOM 681 O O . LEU A 1 85 ? -10.891 7.595 0.502 1.00 52.62 85 LEU A O 1
ATOM 685 N N . PRO A 1 86 ? -9.537 9.084 1.481 1.00 50.16 86 PRO A N 1
ATOM 686 C CA . PRO A 1 86 ? -9.329 9.859 0.272 1.00 50.16 86 PRO A CA 1
ATOM 687 C C . PRO A 1 86 ? -8.091 9.272 -0.400 1.00 50.16 86 PRO A C 1
ATOM 689 O O . PRO A 1 86 ? -7.020 9.864 -0.396 1.00 50.16 86 PRO A O 1
ATOM 692 N N . ILE A 1 87 ? -8.229 8.037 -0.872 1.00 64.00 87 ILE A N 1
ATOM 693 C CA . ILE A 1 87 ? -7.187 7.383 -1.642 1.00 64.00 87 ILE A CA 1
ATOM 694 C C . ILE A 1 87 ? -7.669 7.310 -3.074 1.00 64.00 87 ILE A C 1
ATOM 696 O O . ILE A 1 87 ? -8.749 6.784 -3.360 1.00 64.00 87 ILE A O 1
ATOM 700 N N . THR A 1 88 ? -6.876 7.862 -3.979 1.00 76.25 88 THR A N 1
ATOM 701 C CA . THR A 1 88 ? -7.061 7.576 -5.395 1.00 76.25 88 THR A CA 1
ATOM 702 C C . THR A 1 88 ? -6.718 6.102 -5.586 1.00 76.25 88 THR A C 1
ATOM 704 O O . THR A 1 88 ? -5.661 5.643 -5.148 1.00 76.25 88 THR A O 1
ATOM 707 N N . LEU A 1 89 ? -7.664 5.349 -6.148 1.00 82.94 89 LEU A N 1
ATOM 708 C CA . LEU A 1 89 ? -7.472 3.954 -6.518 1.00 82.94 89 LEU A CA 1
ATOM 709 C C . LEU A 1 89 ? -7.381 3.877 -8.035 1.00 82.94 89 LEU A C 1
ATOM 711 O O . LEU A 1 89 ? -8.408 3.943 -8.715 1.00 82.94 89 LEU A O 1
ATOM 715 N N . ASP A 1 90 ? -6.175 3.661 -8.536 1.00 83.69 90 ASP A N 1
ATOM 716 C CA . ASP A 1 90 ? -5.960 3.341 -9.940 1.00 83.69 90 ASP A CA 1
ATOM 717 C C . ASP A 1 90 ? -5.885 1.823 -10.127 1.00 83.69 90 ASP A C 1
ATOM 719 O O . ASP A 1 90 ? -5.449 1.073 -9.247 1.00 83.69 90 ASP A O 1
ATOM 723 N N . HIS A 1 91 ? -6.371 1.350 -11.274 1.00 84.38 91 HIS A N 1
ATOM 724 C CA . HIS A 1 91 ? -6.422 -0.068 -11.624 1.00 84.38 91 HIS A CA 1
ATOM 725 C C . HIS A 1 91 ? -5.969 -0.268 -13.064 1.00 84.38 91 HIS A C 1
ATOM 727 O O . HIS A 1 91 ? -6.503 0.354 -13.982 1.00 84.38 91 HIS A O 1
ATOM 733 N N . GLU A 1 92 ? -5.045 -1.202 -13.256 1.00 83.38 92 GLU A N 1
ATOM 734 C CA . GLU A 1 92 ? -4.604 -1.652 -14.568 1.00 83.38 92 GLU A CA 1
ATOM 735 C C . GLU A 1 92 ? -4.539 -3.181 -14.609 1.00 83.38 92 GLU A C 1
ATOM 737 O O . GLU A 1 92 ? -4.191 -3.839 -13.626 1.00 83.38 92 GLU A O 1
ATOM 742 N N . THR A 1 93 ? -4.861 -3.767 -15.761 1.00 82.25 93 THR A N 1
ATOM 743 C CA . THR A 1 93 ? -4.645 -5.200 -15.979 1.00 82.25 93 THR A CA 1
ATOM 744 C C . THR A 1 93 ? -3.160 -5.454 -16.208 1.00 82.25 93 THR A C 1
ATOM 746 O O . THR A 1 93 ? -2.573 -4.890 -17.127 1.00 82.25 93 THR A O 1
ATOM 749 N N . ASP A 1 94 ? -2.570 -6.337 -15.404 1.00 78.62 94 ASP A N 1
ATOM 750 C CA . ASP A 1 94 ? -1.155 -6.705 -15.476 1.00 78.62 94 ASP A CA 1
ATOM 751 C C . ASP A 1 94 ? -1.031 -8.231 -15.544 1.00 78.62 94 ASP A C 1
ATOM 753 O O . ASP A 1 94 ? -0.639 -8.907 -14.592 1.00 78.62 94 ASP A O 1
ATOM 757 N N . ALA A 1 95 ? -1.447 -8.799 -16.679 1.00 76.00 95 ALA A N 1
ATOM 758 C CA . ALA A 1 95 ? -1.682 -10.235 -16.816 1.00 76.00 95 ALA A CA 1
ATOM 759 C C . ALA A 1 95 ? -0.462 -11.104 -16.456 1.00 76.00 95 ALA A C 1
ATOM 761 O O . ALA A 1 95 ? -0.646 -12.220 -15.970 1.00 76.00 95 ALA A O 1
ATOM 762 N N . LEU A 1 96 ? 0.757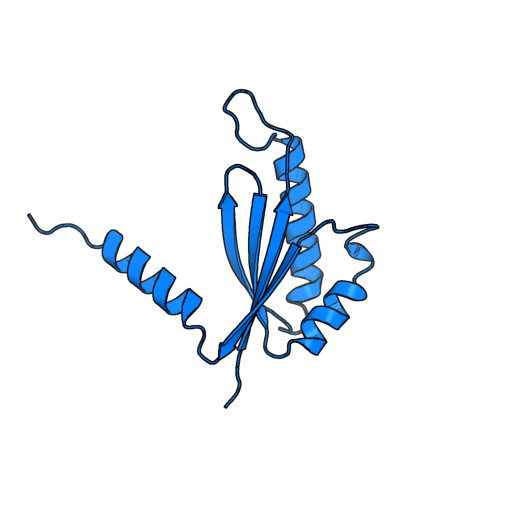 -10.593 -16.663 1.00 77.38 96 LEU A N 1
ATOM 763 C CA . LEU A 1 96 ? 2.012 -11.309 -16.419 1.00 77.38 96 LEU A CA 1
ATOM 764 C C . LEU A 1 96 ? 2.901 -10.660 -15.342 1.00 77.38 96 LEU A C 1
ATOM 766 O O . LEU A 1 96 ? 4.026 -11.119 -15.144 1.00 77.38 96 LEU A O 1
ATOM 770 N N . GLY A 1 97 ? 2.432 -9.630 -14.631 1.00 76.12 97 GLY A N 1
ATOM 771 C CA . GLY A 1 97 ? 3.278 -8.887 -13.687 1.00 76.12 97 GLY A CA 1
ATOM 772 C C . GLY A 1 97 ? 4.389 -8.089 -14.385 1.00 76.12 97 GLY A C 1
ATOM 773 O O . GLY A 1 97 ? 5.479 -7.919 -13.830 1.00 76.12 97 GLY A O 1
ATOM 774 N N . GLU A 1 98 ? 4.151 -7.655 -15.624 1.00 81.25 98 GLU A N 1
ATOM 775 C CA . GLU A 1 98 ? 5.121 -7.0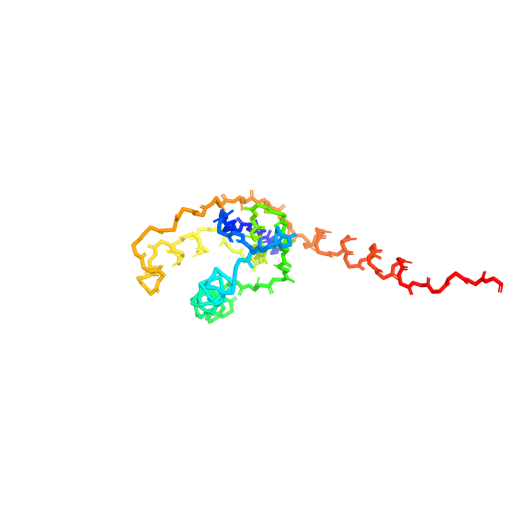09 -16.509 1.00 81.25 98 GLU A CA 1
ATOM 776 C C . GLU A 1 98 ? 5.649 -5.708 -15.908 1.00 81.25 98 GLU A C 1
ATOM 778 O O . GLU A 1 98 ? 6.836 -5.402 -16.051 1.00 81.25 98 GLU A O 1
ATOM 783 N N . PHE A 1 99 ? 4.804 -4.969 -15.178 1.00 79.81 99 PHE A N 1
ATOM 784 C CA . PHE A 1 99 ? 5.225 -3.740 -14.512 1.00 79.81 99 PHE A CA 1
ATOM 785 C C . PHE A 1 99 ? 6.338 -4.027 -13.499 1.00 79.81 99 PHE A C 1
ATOM 787 O O . PHE A 1 99 ? 7.434 -3.468 -13.606 1.00 79.81 99 PHE A O 1
ATOM 794 N N . TYR A 1 100 ? 6.090 -4.954 -12.568 1.00 74.00 100 TYR A N 1
ATOM 795 C CA . TYR A 1 100 ? 7.067 -5.346 -11.552 1.00 74.00 100 TYR A CA 1
ATOM 796 C C . TYR A 1 100 ? 8.329 -5.939 -12.181 1.00 74.00 100 TYR A C 1
ATOM 798 O O . TYR A 1 100 ? 9.438 -5.547 -11.815 1.00 74.00 100 TYR A O 1
ATOM 806 N N . LEU A 1 101 ? 8.172 -6.841 -13.157 1.00 79.62 101 LEU A N 1
ATOM 807 C CA . LEU A 1 101 ? 9.304 -7.455 -13.844 1.00 79.62 101 LEU A CA 1
ATOM 808 C C . LEU A 1 101 ? 10.182 -6.389 -14.510 1.00 79.62 101 LEU A C 1
ATOM 810 O O . LEU A 1 101 ? 11.393 -6.379 -14.308 1.00 79.62 101 LEU A O 1
ATOM 814 N N . SER A 1 102 ? 9.574 -5.443 -15.232 1.00 83.38 102 SER A N 1
ATOM 815 C CA . SER A 1 102 ? 10.305 -4.366 -15.903 1.00 83.38 102 SER A CA 1
ATOM 816 C C . SER A 1 102 ? 11.032 -3.445 -14.918 1.00 83.38 102 SER A C 1
ATOM 818 O O . SER A 1 102 ? 12.168 -3.039 -15.179 1.00 83.38 102 SER A O 1
ATOM 820 N N . TYR A 1 103 ? 10.411 -3.131 -13.776 1.00 81.62 103 TYR A N 1
ATOM 821 C CA . TYR A 1 103 ? 11.022 -2.315 -12.732 1.00 81.62 103 TYR A CA 1
ATOM 822 C C . TYR A 1 103 ? 12.219 -3.039 -12.108 1.00 81.62 103 TYR A C 1
ATOM 824 O O . TYR A 1 103 ? 13.319 -2.485 -12.070 1.00 81.62 103 TYR A O 1
ATOM 832 N N . ALA A 1 104 ? 12.037 -4.298 -11.699 1.00 80.38 104 ALA A N 1
ATOM 833 C CA . ALA A 1 104 ? 13.093 -5.121 -11.122 1.00 80.38 104 ALA A CA 1
ATOM 834 C C . ALA A 1 104 ? 14.282 -5.275 -12.084 1.00 80.38 104 ALA A C 1
ATOM 836 O O . ALA A 1 104 ? 15.428 -5.089 -11.674 1.00 80.38 104 ALA A O 1
ATOM 837 N N . THR A 1 105 ? 14.028 -5.526 -13.374 1.00 84.94 105 THR A N 1
ATOM 838 C CA . THR A 1 105 ? 15.080 -5.603 -14.398 1.00 84.94 105 THR A CA 1
ATOM 839 C C . THR A 1 105 ? 15.866 -4.298 -14.496 1.00 84.94 105 THR A C 1
ATOM 841 O O .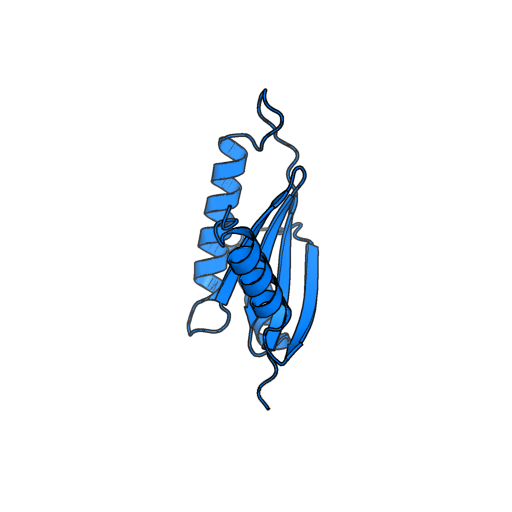 THR A 1 105 ? 17.093 -4.327 -14.412 1.00 84.94 105 THR A O 1
ATOM 844 N N . LYS A 1 106 ? 15.186 -3.147 -14.593 1.00 85.12 106 LYS A N 1
ATOM 845 C CA . LYS A 1 106 ? 15.845 -1.831 -14.672 1.00 85.12 106 LYS A CA 1
ATOM 846 C C . LYS A 1 106 ? 16.676 -1.520 -13.428 1.00 85.12 106 LYS A C 1
ATOM 848 O O . LYS A 1 106 ? 17.763 -0.960 -13.548 1.00 85.12 106 LYS A O 1
ATOM 853 N N . VAL A 1 107 ? 16.181 -1.855 -12.236 1.00 80.00 107 VAL A N 1
ATOM 854 C CA . VAL A 1 107 ? 16.933 -1.670 -10.985 1.00 80.00 107 VAL A CA 1
ATOM 855 C C . VAL A 1 107 ? 18.185 -2.540 -10.988 1.00 80.00 107 VAL A C 1
ATOM 857 O O . VAL A 1 107 ? 19.277 -2.028 -10.757 1.00 80.00 107 VAL A O 1
ATOM 860 N N . VAL A 1 108 ? 18.057 -3.826 -11.321 1.00 80.25 108 VAL A N 1
ATOM 861 C CA . VAL A 1 108 ? 19.200 -4.745 -11.411 1.00 80.25 108 VAL A CA 1
ATOM 862 C C . VAL A 1 108 ? 20.233 -4.249 -12.424 1.00 80.25 108 VAL A C 1
ATOM 864 O O . VAL A 1 108 ? 21.424 -4.294 -12.139 1.00 80.25 108 VAL A O 1
ATOM 867 N N . GLU A 1 109 ? 19.809 -3.740 -13.581 1.00 86.69 109 GLU A N 1
ATOM 868 C CA . GLU A 1 109 ? 20.710 -3.161 -14.584 1.00 86.69 109 GLU A CA 1
ATOM 869 C C . GLU A 1 109 ? 21.479 -1.946 -14.065 1.00 86.69 109 GLU A C 1
ATOM 871 O O . GLU A 1 109 ? 22.688 -1.876 -14.270 1.00 86.69 109 GLU A O 1
ATOM 876 N N . ARG A 1 110 ? 20.817 -1.025 -13.351 1.00 81.69 110 ARG A N 1
ATOM 877 C CA . ARG A 1 110 ? 21.476 0.146 -12.740 1.00 81.69 110 ARG A CA 1
ATOM 878 C C . ARG A 1 110 ? 22.471 -0.231 -11.646 1.00 81.69 110 ARG A C 1
ATOM 880 O O . ARG A 1 110 ? 23.421 0.505 -11.415 1.00 81.69 110 ARG A O 1
ATOM 887 N N . LEU A 1 111 ? 22.226 -1.342 -10.954 1.00 79.81 111 LEU A N 1
ATOM 888 C CA . LEU A 1 111 ? 23.078 -1.834 -9.871 1.00 79.81 111 LEU A CA 1
ATOM 889 C C . LEU A 1 111 ? 24.260 -2.675 -10.370 1.00 79.81 111 LEU A C 1
ATOM 891 O O . LEU A 1 111 ? 25.145 -2.996 -9.575 1.00 79.81 111 LEU A O 1
ATOM 895 N N . LYS A 1 112 ? 24.306 -3.045 -11.660 1.00 78.12 112 LYS A N 1
ATOM 896 C CA . LYS A 1 112 ? 25.487 -3.709 -12.222 1.00 78.12 112 LYS A CA 1
ATOM 897 C C . LYS A 1 112 ? 26.668 -2.733 -12.163 1.00 78.12 112 LYS A C 1
ATOM 899 O O . LYS A 1 112 ? 26.538 -1.612 -12.652 1.00 78.12 112 LYS A O 1
ATOM 904 N N . PRO A 1 113 ? 27.816 -3.134 -11.592 1.00 65.31 113 PRO A N 1
ATOM 905 C CA . PRO A 1 113 ? 28.990 -2.279 -11.576 1.00 65.31 113 PRO A CA 1
ATOM 906 C C . PRO A 1 113 ? 29.399 -1.963 -13.014 1.00 65.31 113 PRO A C 1
ATOM 908 O O . PRO A 1 113 ? 29.501 -2.862 -13.854 1.00 65.31 113 PRO A O 1
ATOM 911 N N . THR A 1 114 ? 29.640 -0.686 -13.297 1.00 67.81 114 THR A N 1
ATOM 912 C CA . THR A 1 114 ? 30.285 -0.268 -14.538 1.00 67.81 114 THR A CA 1
ATOM 913 C C . THR A 1 114 ? 31.685 -0.868 -14.519 1.00 67.81 114 THR A C 1
ATOM 915 O O . THR A 1 114 ? 32.526 -0.445 -13.728 1.00 67.81 114 THR A O 1
ATOM 918 N N . VAL A 1 115 ? 31.920 -1.910 -15.316 1.00 58.88 115 VAL A N 1
ATOM 919 C CA . VAL A 1 115 ? 33.268 -2.458 -15.488 1.00 58.88 115 VAL A CA 1
ATOM 920 C C . VAL A 1 115 ? 34.070 -1.387 -16.226 1.00 58.88 115 VAL A C 1
ATOM 922 O O . VAL A 1 115 ? 33.845 -1.161 -17.414 1.00 58.88 115 VAL A O 1
ATOM 925 N N . GLY A 1 116 ? 34.905 -0.668 -15.477 1.00 52.03 116 GLY A N 1
ATOM 926 C CA . GLY A 1 116 ? 35.958 0.208 -15.988 1.00 52.03 116 GLY A CA 1
ATOM 927 C C . GLY A 1 116 ? 37.280 -0.533 -16.066 1.00 52.03 116 GLY A C 1
ATOM 928 O O . GLY A 1 116 ? 37.481 -1.451 -15.237 1.00 52.03 116 GLY A O 1
#

Secondary structure (DSSP, 8-state):
---EEEEEEEEE---B-TTSSBPHHHHHHHHHHHHHHHHHHSGGGSEEEEEEEE-SSEEEEEEEES-HHHHHHHHHT-GGG-S---EEEEEEEETT-HHHHHHHHHHHHHHS----

Sequence (116 aa):
MINYERFSILWEFTELDAEGLPSAAELTRMKDFENALCAVMQADHAALLVMVFTEPTHREFIWLARHKSAFQTRLNTAESLGAKLPITLDHETDALGEFYLSYATKVVERLKPTVG

Radius of gyration: 16.22 Å; chains: 1; bounding box: 52×40×31 Å

InterPro domains:
  IPR016097 Domain of unknown function DUF695 [PF05117] (7-103)

Organism: NCBI:txid111770